Protein AF-A0A846H4C1-F1 (afdb_monomer_lite)

pLDDT: mean 89.59, std 8.02, range [62.09, 98.0]

Organism: NCBI:txid1304833

Structure (mmCIF, N/CA/C/O backbone):
data_AF-A0A846H4C1-F1
#
_entry.id   AF-A0A846H4C1-F1
#
loop_
_atom_site.group_PDB
_atom_site.id
_atom_site.type_symbol
_atom_site.label_atom_id
_atom_site.label_alt_id
_atom_site.label_comp_id
_atom_site.label_asym_id
_atom_site.label_entity_id
_atom_site.label_seq_id
_atom_site.pdbx_PDB_ins_code
_atom_site.Cartn_x
_atom_site.Cartn_y
_atom_site.Cartn_z
_atom_site.occupancy
_atom_site.B_iso_or_equiv
_atom_site.auth_seq_id
_atom_site.auth_comp_id
_atom_site.auth_asym_id
_atom_site.auth_atom_id
_atom_site.pdbx_PDB_model_num
ATOM 1 N N . MET A 1 1 ? 9.271 -22.830 -25.077 1.00 79.56 1 MET A N 1
ATOM 2 C CA . MET A 1 1 ? 9.931 -23.322 -23.833 1.00 79.56 1 MET A CA 1
ATOM 3 C C . MET A 1 1 ? 9.782 -22.227 -22.788 1.00 79.56 1 MET A C 1
ATOM 5 O O . MET A 1 1 ? 9.896 -21.079 -23.173 1.00 79.56 1 MET A O 1
ATOM 9 N N . LYS A 1 2 ? 9.555 -22.520 -21.498 1.00 88.00 2 LYS A N 1
ATOM 10 C CA . LYS A 1 2 ? 9.375 -21.457 -20.482 1.00 88.00 2 LYS A CA 1
ATOM 11 C C . LYS A 1 2 ? 10.607 -20.540 -20.404 1.00 88.00 2 LYS A C 1
ATOM 13 O O . LYS A 1 2 ? 11.694 -21.029 -20.090 1.00 88.00 2 LYS A O 1
ATOM 18 N N . LYS A 1 3 ? 10.438 -19.245 -20.694 1.00 92.31 3 LYS A N 1
ATOM 19 C CA . LYS A 1 3 ? 11.502 -18.229 -20.679 1.00 92.31 3 LYS A CA 1
ATOM 20 C C . LYS A 1 3 ? 11.331 -17.288 -19.484 1.00 92.31 3 LYS A C 1
ATOM 22 O O . LYS A 1 3 ? 10.243 -16.790 -19.218 1.00 92.31 3 LYS A O 1
ATOM 27 N N . ILE A 1 4 ? 12.424 -16.990 -18.782 1.00 93.50 4 ILE A N 1
ATOM 28 C CA . ILE A 1 4 ? 12.428 -16.013 -17.683 1.00 93.50 4 ILE A CA 1
ATOM 29 C C . ILE A 1 4 ? 12.614 -14.604 -18.251 1.00 93.50 4 ILE A C 1
ATOM 31 O O . ILE A 1 4 ? 13.460 -14.402 -19.123 1.00 93.50 4 ILE A O 1
ATOM 35 N N . LEU A 1 5 ? 11.844 -13.634 -17.749 1.00 91.69 5 LEU A N 1
ATOM 36 C CA . LEU A 1 5 ? 12.011 -12.229 -18.124 1.00 91.69 5 LEU A CA 1
ATOM 37 C C . LEU A 1 5 ? 13.418 -11.737 -17.733 1.00 91.69 5 LEU A C 1
ATOM 39 O O . LEU A 1 5 ? 13.808 -11.868 -16.566 1.00 91.69 5 LEU A O 1
ATOM 43 N N . PRO A 1 6 ? 14.194 -11.169 -18.674 1.00 90.31 6 PRO A N 1
ATOM 44 C CA . PRO A 1 6 ? 15.508 -10.629 -18.363 1.00 90.31 6 PRO A CA 1
ATOM 45 C C . PRO A 1 6 ? 15.384 -9.347 -17.529 1.00 90.31 6 PRO A C 1
ATOM 47 O O . PRO A 1 6 ? 14.359 -8.664 -17.532 1.00 90.31 6 PRO A O 1
ATOM 50 N N . LYS A 1 7 ? 16.447 -9.007 -16.793 1.00 90.44 7 LYS A N 1
ATOM 51 C CA . LYS A 1 7 ? 16.537 -7.696 -16.142 1.00 90.44 7 LYS A CA 1
ATOM 52 C C . LYS A 1 7 ? 16.834 -6.650 -17.210 1.00 90.44 7 LYS A C 1
ATOM 54 O O . LYS A 1 7 ? 17.867 -6.754 -17.859 1.00 90.44 7 LYS A O 1
ATOM 59 N N . MET A 1 8 ? 15.957 -5.664 -17.332 1.00 91.25 8 MET A N 1
ATOM 60 C CA . MET A 1 8 ? 16.115 -4.531 -18.241 1.00 91.25 8 MET A CA 1
ATOM 61 C C . MET A 1 8 ? 16.368 -3.259 -17.444 1.00 91.25 8 MET A C 1
ATOM 63 O O . MET A 1 8 ? 15.869 -3.111 -16.322 1.00 91.25 8 MET A O 1
ATOM 67 N N . THR A 1 9 ? 17.158 -2.362 -18.014 1.00 93.38 9 THR A N 1
ATOM 68 C CA . THR A 1 9 ? 17.553 -1.089 -17.400 1.00 93.38 9 THR A CA 1
ATOM 69 C C . THR A 1 9 ? 17.305 0.120 -18.292 1.00 93.38 9 THR A C 1
ATOM 71 O O . THR A 1 9 ? 17.298 1.237 -17.774 1.00 93.38 9 THR A O 1
ATOM 74 N N . THR A 1 10 ? 17.065 -0.091 -19.588 1.00 94.94 10 THR A N 1
ATOM 75 C CA . THR A 1 10 ? 16.736 0.964 -20.552 1.00 94.94 10 THR A CA 1
ATOM 76 C C . THR A 1 10 ? 15.394 0.693 -21.225 1.00 94.94 10 THR A C 1
ATOM 78 O O . THR A 1 10 ? 14.948 -0.452 -21.307 1.00 94.94 10 THR A O 1
ATOM 81 N N . ASP A 1 11 ? 14.755 1.750 -21.724 1.00 93.19 11 ASP A N 1
ATOM 82 C CA . ASP A 1 11 ? 13.496 1.622 -22.465 1.00 93.19 11 ASP A CA 1
ATOM 83 C C . ASP A 1 11 ? 13.708 0.902 -23.811 1.00 93.19 11 ASP A C 1
ATOM 85 O O . ASP A 1 11 ? 12.872 0.103 -24.216 1.00 93.19 11 ASP A O 1
ATOM 89 N N . GLU A 1 12 ? 14.866 1.081 -24.456 1.00 94.50 12 GLU A N 1
ATOM 90 C CA . GLU A 1 12 ? 15.232 0.396 -25.710 1.00 94.50 12 GLU A CA 1
ATOM 91 C C . GLU A 1 12 ? 15.276 -1.138 -25.555 1.00 94.50 12 GLU A C 1
ATOM 93 O O . GLU A 1 12 ? 14.819 -1.873 -26.430 1.00 94.50 12 GLU A O 1
ATOM 98 N N . GLU A 1 13 ? 15.786 -1.640 -24.421 1.00 92.75 13 GLU A N 1
ATOM 99 C CA . GLU A 1 13 ? 15.785 -3.077 -24.102 1.00 92.75 13 GLU A CA 1
ATOM 100 C C . GLU A 1 13 ? 14.361 -3.625 -23.941 1.00 92.75 13 GLU A C 1
ATOM 102 O O . GLU A 1 13 ? 14.090 -4.778 -24.286 1.00 92.75 13 GLU A O 1
ATOM 107 N N . VAL A 1 14 ? 13.454 -2.802 -23.408 1.00 92.75 14 VAL A N 1
ATOM 108 C CA . VAL A 1 14 ? 12.041 -3.153 -23.248 1.00 92.75 14 VAL A CA 1
ATOM 109 C C . VAL A 1 14 ? 11.363 -3.209 -24.610 1.00 92.75 14 VAL A C 1
ATOM 111 O O . VAL A 1 14 ? 10.718 -4.210 -24.910 1.00 92.75 14 VAL A O 1
ATOM 114 N N . GLU A 1 15 ? 11.528 -2.176 -25.437 1.00 94.62 15 GLU A N 1
ATOM 115 C CA . GLU A 1 15 ? 10.930 -2.107 -26.776 1.00 94.62 15 GLU A CA 1
ATOM 116 C C . GLU A 1 15 ? 11.343 -3.307 -27.631 1.00 94.62 15 GLU A C 1
ATOM 118 O O . GLU A 1 15 ? 10.483 -4.004 -28.165 1.00 94.62 15 GLU A O 1
ATOM 123 N N . SER A 1 16 ? 12.636 -3.642 -27.639 1.00 92.94 16 SER A N 1
ATOM 124 C CA . SER A 1 16 ? 13.136 -4.794 -28.390 1.00 92.94 16 SER A CA 1
ATOM 125 C C . SER A 1 16 ? 12.533 -6.130 -27.944 1.00 92.94 16 SER A C 1
ATOM 127 O O . SER A 1 16 ? 12.390 -7.020 -28.777 1.00 92.94 16 SER A O 1
ATOM 129 N N . LEU A 1 17 ? 12.205 -6.313 -26.657 1.00 91.88 17 LEU A N 1
ATOM 130 C CA . LEU A 1 17 ? 11.523 -7.531 -26.202 1.00 91.88 17 LEU A CA 1
ATOM 131 C C . LEU A 1 17 ? 10.051 -7.526 -26.620 1.00 91.88 17 LEU A C 1
ATOM 133 O O . LEU A 1 17 ? 9.508 -8.573 -26.962 1.00 91.88 17 LEU A O 1
ATOM 137 N N . LEU A 1 18 ? 9.394 -6.367 -26.550 1.00 93.19 18 LEU A N 1
ATOM 138 C CA . LEU A 1 18 ? 7.974 -6.233 -26.880 1.00 93.19 18 LEU A CA 1
ATOM 139 C C . LEU A 1 18 ? 7.683 -6.493 -28.365 1.00 93.19 18 LEU A C 1
ATOM 141 O O . LEU A 1 18 ? 6.554 -6.856 -28.691 1.00 93.19 18 LEU A O 1
ATOM 145 N N . ASP A 1 19 ? 8.687 -6.358 -29.230 1.00 95.06 19 ASP A N 1
ATOM 146 C CA . ASP A 1 19 ? 8.608 -6.706 -30.652 1.00 95.06 19 ASP A CA 1
ATOM 147 C C . ASP A 1 19 ? 8.605 -8.229 -30.919 1.00 95.06 19 ASP A C 1
ATOM 149 O O . ASP A 1 19 ? 8.278 -8.667 -32.026 1.00 95.06 19 ASP A O 1
ATOM 153 N N . GLU A 1 20 ? 8.945 -9.060 -29.926 1.00 92.75 20 GLU A N 1
ATOM 154 C CA . GLU A 1 20 ? 8.950 -10.524 -30.034 1.00 92.75 20 GLU A CA 1
ATOM 155 C C . GLU A 1 20 ? 7.641 -11.175 -29.536 1.00 92.75 20 GLU A C 1
ATOM 157 O O . GLU A 1 20 ? 6.852 -10.595 -28.790 1.00 92.75 20 GLU A O 1
ATOM 162 N N . ASP A 1 21 ? 7.408 -12.443 -29.905 1.00 93.56 21 ASP A N 1
ATOM 163 C CA . ASP A 1 21 ? 6.312 -13.237 -29.334 1.00 93.56 21 ASP A CA 1
ATOM 164 C C . ASP A 1 21 ? 6.572 -13.548 -27.849 1.00 93.56 21 ASP A C 1
ATOM 166 O O . ASP A 1 21 ? 7.491 -14.288 -27.478 1.00 93.56 21 ASP A O 1
ATOM 170 N N . LEU A 1 22 ? 5.702 -13.013 -26.992 1.00 93.75 22 LEU A N 1
ATOM 171 C CA . LEU A 1 22 ? 5.811 -13.121 -25.542 1.00 93.75 22 LEU A CA 1
ATOM 172 C C . LEU A 1 22 ? 5.209 -14.408 -24.957 1.00 93.75 22 LEU A C 1
ATOM 174 O O . LEU A 1 22 ? 5.286 -14.608 -23.745 1.00 93.75 22 LEU A O 1
ATOM 178 N N . SER A 1 23 ? 4.627 -15.294 -25.770 1.00 93.94 23 SER A N 1
ATOM 179 C CA . SER A 1 23 ? 3.889 -16.480 -25.302 1.00 93.94 23 SER A CA 1
ATOM 180 C C . SER A 1 23 ? 4.694 -17.356 -24.332 1.00 93.94 23 SER A C 1
ATOM 182 O O . SER A 1 23 ? 4.173 -17.812 -23.314 1.00 93.94 23 SER A O 1
ATOM 184 N N . ASP A 1 24 ? 5.990 -17.531 -24.593 1.00 93.88 24 ASP A N 1
ATOM 185 C CA . ASP A 1 24 ? 6.897 -18.329 -23.757 1.00 93.88 24 ASP A CA 1
ATOM 186 C C . ASP A 1 24 ? 7.230 -17.681 -22.393 1.00 93.88 24 ASP A C 1
ATOM 188 O O . ASP A 1 24 ? 7.733 -18.369 -21.500 1.00 93.88 24 ASP A O 1
ATOM 192 N N . TYR A 1 25 ? 6.934 -16.388 -22.216 1.00 92.94 25 TYR A N 1
ATOM 193 C CA . TYR A 1 25 ? 7.131 -15.628 -20.975 1.00 92.94 25 TYR A CA 1
ATOM 194 C C . TYR A 1 25 ? 5.862 -15.554 -20.106 1.00 92.94 25 TYR A C 1
ATOM 196 O O . TYR A 1 25 ? 5.944 -15.159 -18.938 1.00 92.94 25 TYR A O 1
ATOM 204 N N . LEU A 1 26 ? 4.689 -15.930 -20.634 1.00 91.81 26 LEU A N 1
ATOM 205 C CA . LEU A 1 26 ? 3.399 -15.833 -19.939 1.00 91.81 26 LEU A CA 1
ATOM 206 C C . LEU A 1 26 ? 3.183 -16.992 -18.953 1.00 91.81 26 LEU A C 1
ATOM 208 O O . LEU A 1 26 ? 2.341 -17.868 -19.148 1.00 91.81 26 LEU A O 1
ATOM 212 N N . HIS A 1 27 ? 3.941 -16.998 -17.859 1.00 92.25 27 HIS A N 1
ATOM 213 C CA . HIS 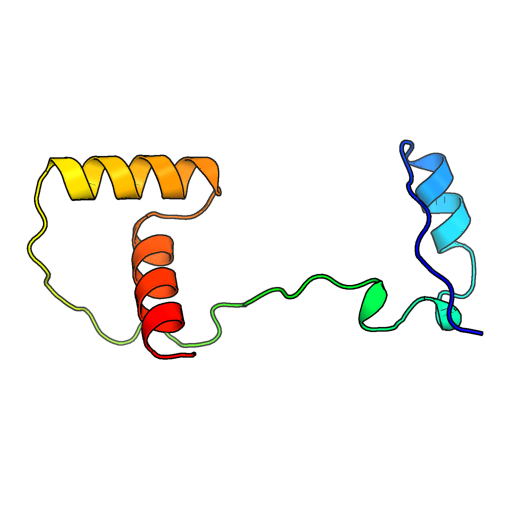A 1 27 ? 3.801 -17.989 -16.794 1.00 92.25 27 HIS A CA 1
ATOM 214 C C . HIS A 1 27 ? 4.065 -17.402 -15.404 1.00 92.25 27 HIS A C 1
ATOM 216 O O . HIS A 1 27 ? 4.767 -16.403 -15.254 1.00 92.25 27 HIS A O 1
ATOM 222 N N . SER A 1 28 ? 3.535 -18.067 -14.372 1.00 88.12 28 SER A N 1
ATOM 223 C CA . SER A 1 28 ? 3.526 -17.609 -12.972 1.00 88.12 28 SER A CA 1
ATOM 224 C C . SER A 1 28 ? 4.871 -17.106 -12.451 1.00 88.12 28 SER A C 1
ATOM 226 O O . SER A 1 28 ? 4.898 -16.134 -11.707 1.00 88.12 28 SER A O 1
ATOM 228 N N . ASP A 1 29 ? 5.975 -17.725 -12.868 1.00 90.38 29 ASP A N 1
ATOM 229 C CA . ASP A 1 29 ? 7.319 -17.407 -12.369 1.00 90.38 29 ASP A CA 1
ATOM 230 C C . ASP A 1 29 ? 7.798 -15.999 -12.782 1.00 90.38 29 ASP A C 1
ATOM 232 O O . ASP A 1 29 ? 8.667 -15.426 -12.129 1.00 90.38 29 ASP A O 1
ATOM 236 N N . ASN A 1 30 ? 7.203 -15.422 -13.835 1.00 91.81 30 ASN A N 1
ATOM 237 C CA . ASN A 1 30 ? 7.480 -14.064 -14.313 1.00 91.81 30 ASN A CA 1
ATOM 238 C C . ASN A 1 30 ? 6.511 -13.015 -13.739 1.00 91.81 30 ASN A C 1
ATOM 240 O O . ASN A 1 30 ? 6.694 -11.818 -13.962 1.00 91.81 30 ASN A O 1
ATOM 244 N N . PHE A 1 31 ? 5.474 -13.432 -13.007 1.00 90.25 31 PHE A N 1
ATOM 245 C CA . PHE A 1 31 ? 4.439 -12.537 -12.501 1.00 90.25 31 PHE A CA 1
ATOM 246 C C . PHE A 1 31 ? 4.568 -12.301 -10.999 1.00 90.25 31 PHE A C 1
ATOM 248 O O . PHE A 1 31 ? 5.054 -13.130 -10.233 1.00 90.25 31 PHE A O 1
ATOM 255 N N . LYS A 1 32 ? 4.096 -11.134 -10.563 1.00 84.38 32 LYS A N 1
ATOM 256 C CA . LYS A 1 32 ? 3.943 -10.805 -9.146 1.00 84.38 32 LYS A CA 1
ATOM 257 C C . LYS A 1 32 ? 2.465 -10.841 -8.807 1.00 84.38 32 LYS A C 1
ATOM 259 O O . LYS A 1 32 ? 1.649 -10.319 -9.562 1.00 84.38 32 LYS A O 1
ATOM 264 N N . LEU A 1 33 ? 2.132 -11.434 -7.664 1.00 79.25 33 LEU A N 1
ATOM 265 C CA . LEU A 1 33 ? 0.767 -11.417 -7.160 1.00 79.25 33 LEU A CA 1
ATOM 266 C C . LEU A 1 33 ? 0.352 -9.963 -6.897 1.00 79.25 33 LEU A C 1
ATOM 268 O O . LEU A 1 33 ? 1.017 -9.247 -6.145 1.00 79.25 33 LEU A O 1
ATOM 272 N N . VAL A 1 34 ? -0.749 -9.540 -7.513 1.00 76.75 34 VAL A N 1
ATOM 273 C CA . VAL A 1 34 ? -1.371 -8.241 -7.260 1.00 76.75 34 VAL A CA 1
ATOM 274 C C . VAL A 1 34 ? -2.765 -8.498 -6.708 1.00 76.75 34 VAL A C 1
ATOM 276 O O . VAL A 1 34 ? -3.597 -9.105 -7.376 1.00 76.75 34 VAL A O 1
ATOM 279 N N . ASN A 1 35 ? -3.022 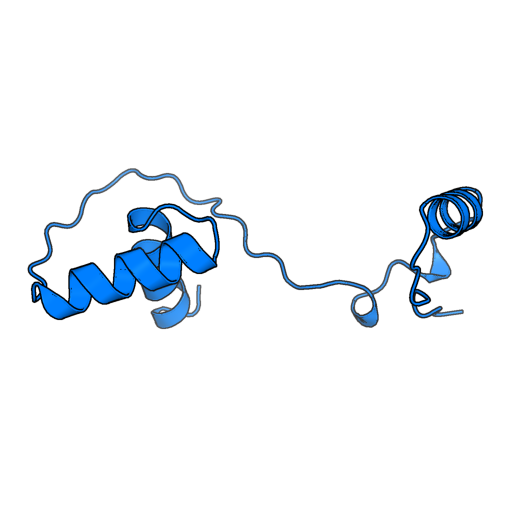-8.015 -5.493 1.00 69.88 35 ASN A N 1
ATOM 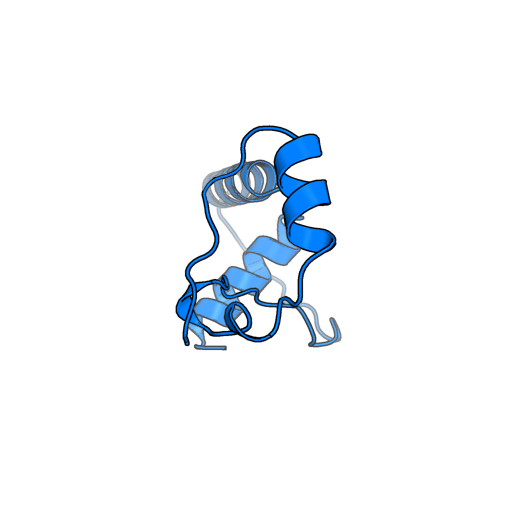280 C CA . ASN A 1 35 ? -4.363 -8.022 -4.919 1.00 69.88 35 ASN A CA 1
ATOM 281 C C . ASN A 1 35 ? -5.077 -6.735 -5.327 1.00 69.88 35 ASN A C 1
ATOM 283 O O . ASN A 1 35 ? -4.635 -5.631 -4.994 1.00 69.88 35 ASN A O 1
ATOM 287 N N . PHE A 1 36 ? -6.193 -6.875 -6.032 1.00 69.56 36 PHE A N 1
ATOM 288 C CA . PHE A 1 36 ? -7.076 -5.758 -6.337 1.00 69.56 36 PHE A CA 1
ATOM 289 C C . PHE A 1 36 ? -8.186 -5.683 -5.278 1.00 69.56 36 PHE A C 1
ATOM 291 O O . PHE A 1 36 ? -8.770 -6.699 -4.906 1.00 69.56 36 PHE A O 1
ATOM 298 N N . GLU A 1 37 ? -8.520 -4.475 -4.812 1.00 67.25 37 GLU A N 1
ATOM 299 C CA . GLU A 1 37 ? -9.752 -4.264 -4.036 1.00 67.25 37 GLU A CA 1
ATOM 300 C C . GLU A 1 37 ? -10.951 -4.380 -4.992 1.00 67.25 37 GLU A C 1
ATOM 302 O O . GLU A 1 37 ? -11.311 -3.401 -5.646 1.00 67.25 37 GLU A O 1
ATOM 307 N N . PHE A 1 38 ? -11.558 -5.563 -5.090 1.00 62.09 38 PHE A N 1
ATOM 308 C CA . PHE A 1 38 ? -12.762 -5.776 -5.905 1.00 62.09 38 PHE A CA 1
ATOM 309 C C . PHE A 1 38 ? -14.069 -5.585 -5.122 1.00 62.09 38 PHE A C 1
ATOM 311 O O . PHE A 1 38 ? -15.116 -5.353 -5.726 1.00 62.09 38 PHE A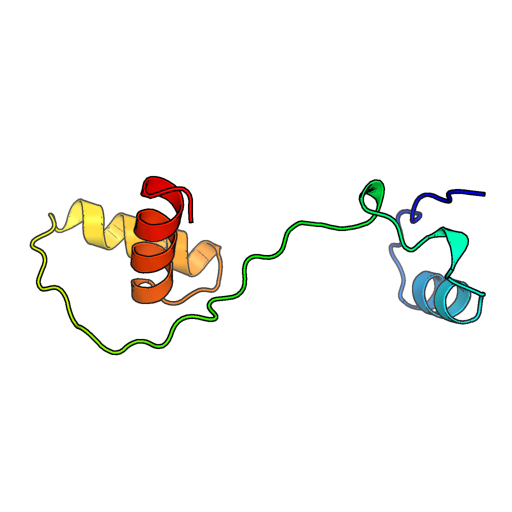 O 1
ATOM 318 N N . LYS A 1 39 ? -14.037 -5.678 -3.785 1.00 69.88 39 LYS A N 1
ATOM 319 C CA . LYS A 1 39 ? -15.251 -5.594 -2.963 1.00 69.88 39 LYS A CA 1
ATOM 320 C C . LYS A 1 39 ? -15.709 -4.133 -2.776 1.00 69.88 39 LYS A C 1
ATOM 322 O O . LYS A 1 39 ? -14.882 -3.260 -2.486 1.00 69.88 39 LYS A O 1
ATOM 327 N N . PRO A 1 40 ? -17.016 -3.840 -2.920 1.00 70.88 40 PRO A N 1
ATOM 328 C CA . PRO A 1 40 ? -17.561 -2.502 -2.702 1.00 70.88 40 PRO A CA 1
ATOM 329 C C . PRO A 1 40 ? -17.437 -2.067 -1.232 1.00 70.88 40 PRO A C 1
ATOM 331 O O . PRO A 1 40 ? -17.474 -2.881 -0.316 1.00 70.88 40 PRO A O 1
ATOM 334 N N . LYS A 1 41 ? -17.295 -0.755 -1.000 1.00 81.06 41 LYS A N 1
ATOM 335 C CA . LYS A 1 41 ? -17.189 -0.142 0.339 1.00 81.06 41 LYS A CA 1
ATOM 336 C C . LYS A 1 41 ? -18.582 0.234 0.855 1.00 81.06 41 LYS A C 1
ATOM 338 O O . LYS A 1 41 ? -18.943 1.407 0.862 1.00 81.06 41 LYS A O 1
ATOM 343 N N . ASP A 1 42 ? -19.373 -0.760 1.223 1.00 85.06 42 ASP A N 1
ATOM 344 C CA . ASP A 1 42 ? -20.804 -0.630 1.532 1.00 85.06 42 ASP A CA 1
ATOM 345 C C . ASP A 1 42 ? -21.122 -0.413 3.025 1.00 85.06 42 ASP A C 1
ATOM 347 O O . ASP A 1 42 ? -22.207 0.067 3.368 1.00 85.06 42 ASP A O 1
ATOM 351 N N . LYS A 1 43 ? -20.184 -0.735 3.926 1.00 87.88 43 LYS A N 1
ATOM 352 C CA . LYS A 1 43 ? -20.334 -0.596 5.384 1.00 87.88 43 LYS A CA 1
ATOM 353 C C . LYS A 1 43 ? -19.154 0.125 6.037 1.00 87.88 43 LYS A C 1
ATOM 355 O O . LYS A 1 43 ? -18.016 0.073 5.572 1.00 87.88 43 LYS A O 1
ATOM 360 N N . THR A 1 44 ? -19.434 0.791 7.158 1.00 87.94 44 THR A N 1
ATOM 361 C CA . THR A 1 44 ? -18.448 1.520 7.969 1.00 87.94 44 THR A CA 1
ATOM 362 C C . THR A 1 44 ? -18.260 0.865 9.331 1.00 87.94 44 THR A C 1
ATOM 364 O O . THR A 1 44 ? -19.239 0.511 9.985 1.00 87.94 44 THR A O 1
ATOM 367 N N . VAL A 1 45 ? -17.013 0.791 9.797 1.00 87.69 45 VAL A N 1
ATOM 368 C CA . VAL A 1 45 ? -16.659 0.375 11.161 1.00 87.69 45 VAL A CA 1
ATOM 369 C C . VAL A 1 45 ? -16.113 1.585 11.919 1.00 87.69 45 VAL A C 1
ATOM 371 O O . VAL A 1 45 ? -15.244 2.289 11.406 1.00 87.69 45 VAL A O 1
ATOM 374 N N . ASN A 1 46 ? -16.598 1.814 13.142 1.00 91.81 46 ASN A N 1
ATOM 375 C CA . ASN A 1 46 ? -16.019 2.786 14.072 1.00 91.81 46 ASN A CA 1
ATOM 376 C C . ASN A 1 46 ? -15.066 2.068 15.033 1.00 91.81 46 ASN A C 1
ATOM 378 O O . ASN A 1 46 ? -15.486 1.184 15.775 1.00 91.81 46 ASN A O 1
ATOM 382 N N . LEU A 1 47 ? -13.790 2.459 15.026 1.00 89.88 47 LEU A N 1
ATOM 383 C CA . LEU A 1 47 ? -12.725 1.818 15.799 1.00 89.88 47 LEU A CA 1
ATOM 384 C C . LEU A 1 47 ? -11.923 2.86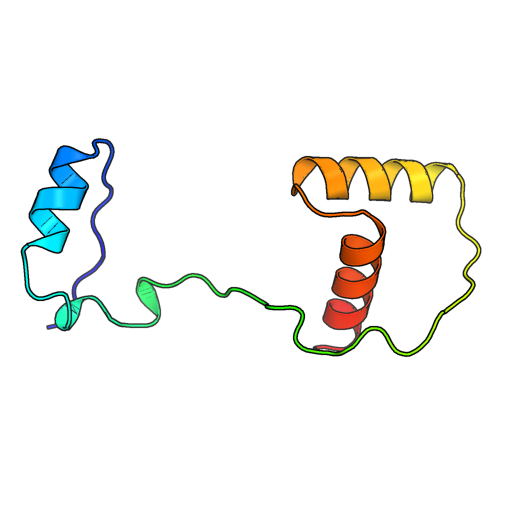8 16.573 1.00 89.88 47 LEU A C 1
ATOM 386 O O . LEU A 1 47 ? -11.542 3.897 16.015 1.00 89.88 47 LEU A O 1
ATOM 390 N N . ARG A 1 48 ? -11.630 2.595 17.849 1.00 95.00 48 ARG A N 1
ATOM 391 C CA . ARG A 1 48 ? -10.688 3.399 18.640 1.00 95.00 48 ARG A CA 1
ATOM 392 C C . ARG A 1 48 ? -9.274 2.854 18.474 1.00 95.00 48 ARG A C 1
ATOM 394 O O . ARG A 1 48 ? -9.060 1.654 18.594 1.00 95.00 48 ARG A O 1
ATOM 401 N N . LEU A 1 49 ? -8.324 3.750 18.235 1.00 93.31 49 LEU A N 1
ATOM 402 C CA . LEU A 1 49 ? -6.898 3.454 18.097 1.00 93.31 49 LEU A CA 1
ATOM 403 C C . LEU A 1 49 ? -6.106 4.405 18.995 1.00 93.31 49 LEU A C 1
ATOM 405 O O . LEU A 1 49 ? -6.552 5.527 19.245 1.00 93.31 49 LEU A O 1
ATOM 409 N N . SER A 1 50 ? -4.926 3.981 19.451 1.00 97.69 50 SER A N 1
ATOM 410 C CA . SER A 1 50 ? -3.985 4.911 20.077 1.00 97.69 50 SER A CA 1
ATOM 411 C C . SER A 1 50 ? -3.458 5.911 19.041 1.00 97.69 50 SER A C 1
ATOM 413 O O . SER A 1 50 ? -3.405 5.626 17.839 1.00 97.69 50 SER A O 1
ATOM 415 N N . GLU A 1 51 ? -3.049 7.093 19.502 1.00 97.44 51 GLU A N 1
ATOM 416 C CA . GLU A 1 51 ? -2.479 8.120 18.624 1.00 97.44 51 GLU A CA 1
ATOM 417 C C . GLU A 1 51 ? -1.213 7.616 17.917 1.00 97.44 51 GLU A C 1
ATOM 419 O O . GLU A 1 51 ? -1.046 7.813 16.711 1.00 97.44 51 GLU A O 1
ATOM 424 N N . GLU A 1 52 ? -0.349 6.920 18.655 1.00 97.94 52 GLU A N 1
ATOM 425 C CA . GLU A 1 52 ? 0.881 6.328 18.133 1.00 97.94 52 GLU A CA 1
ATOM 426 C C . GLU A 1 52 ? 0.589 5.313 17.022 1.00 97.94 52 GLU A C 1
ATOM 428 O O . GLU A 1 52 ? 1.181 5.383 15.945 1.00 97.94 52 GLU A O 1
ATOM 433 N N . MET A 1 53 ? -0.397 4.433 17.222 1.00 96.50 53 MET A N 1
ATOM 434 C CA . MET A 1 53 ? -0.785 3.454 16.208 1.00 96.50 53 MET A CA 1
ATOM 435 C C . MET A 1 53 ? -1.298 4.137 14.938 1.00 96.50 53 MET A C 1
ATOM 437 O O . MET A 1 53 ? -0.904 3.761 13.832 1.00 96.50 53 MET A O 1
ATOM 441 N N . LEU A 1 54 ? -2.132 5.174 15.069 1.00 96.56 54 LEU A N 1
ATOM 442 C CA . LEU A 1 54 ? -2.640 5.907 13.909 1.00 96.56 54 LEU A CA 1
ATOM 443 C C . LEU A 1 54 ? -1.519 6.634 13.148 1.00 96.56 54 LEU A C 1
ATOM 445 O O . LEU A 1 54 ? -1.537 6.658 11.914 1.00 96.56 54 LEU A O 1
ATOM 449 N N . LYS A 1 55 ? -0.535 7.206 13.856 1.00 97.75 55 LYS A N 1
ATOM 450 C CA . LYS A 1 55 ? 0.654 7.819 13.238 1.00 97.75 55 LYS A CA 1
ATOM 451 C C . LYS A 1 55 ? 1.446 6.789 12.436 1.00 97.75 55 LYS A C 1
ATOM 453 O O . LYS A 1 55 ? 1.750 7.038 11.269 1.00 97.75 55 LYS A O 1
ATOM 458 N N . THR A 1 56 ? 1.703 5.621 13.018 1.00 97.69 56 THR A N 1
ATOM 459 C CA . THR A 1 56 ? 2.433 4.533 12.358 1.00 97.69 56 THR A CA 1
ATOM 460 C C . THR A 1 56 ? 1.703 4.039 11.113 1.00 97.69 56 THR A C 1
ATOM 462 O O . THR A 1 56 ? 2.307 3.940 10.047 1.00 97.69 56 THR A O 1
ATOM 465 N N . VAL A 1 57 ? 0.386 3.825 11.195 1.00 96.81 57 VAL A N 1
ATOM 466 C CA . VAL A 1 57 ? -0.435 3.416 10.043 1.00 96.81 57 VAL A CA 1
ATOM 467 C C . VAL A 1 57 ? -0.323 4.419 8.892 1.00 96.81 57 VAL A C 1
ATOM 469 O O . VAL A 1 57 ? -0.107 4.017 7.749 1.00 96.81 57 VAL A O 1
ATOM 472 N N . LYS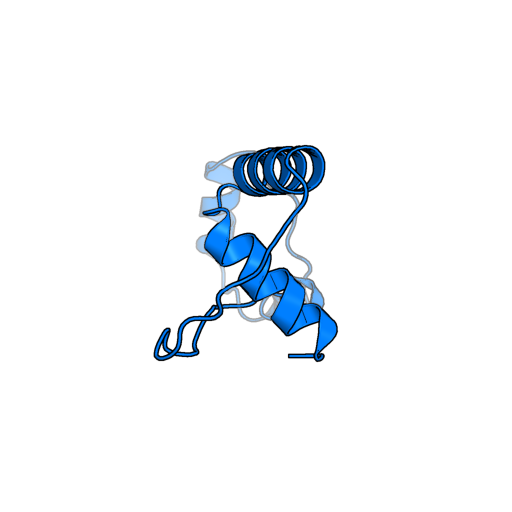 A 1 58 ? -0.416 5.724 9.178 1.00 96.81 58 LYS A N 1
ATOM 473 C CA . LYS A 1 58 ? -0.281 6.775 8.156 1.00 96.81 58 LYS A CA 1
ATOM 474 C C . LYS A 1 58 ? 1.118 6.815 7.537 1.00 96.81 58 LYS A C 1
ATOM 476 O O . LYS A 1 58 ? 1.244 7.041 6.334 1.00 96.81 58 LYS A O 1
ATOM 481 N N . ALA A 1 59 ? 2.163 6.611 8.337 1.00 98.00 59 ALA A N 1
ATOM 482 C CA . ALA A 1 59 ? 3.539 6.594 7.849 1.00 98.00 59 ALA A CA 1
ATOM 483 C C . ALA A 1 59 ? 3.782 5.416 6.893 1.00 98.00 59 ALA A C 1
ATOM 485 O O . ALA A 1 59 ? 4.305 5.611 5.793 1.00 98.00 59 ALA A O 1
ATOM 486 N N . VAL A 1 60 ? 3.341 4.213 7.274 1.00 97.06 60 VAL A N 1
ATOM 487 C CA . VAL A 1 60 ? 3.482 3.009 6.443 1.00 97.06 60 VAL A CA 1
ATOM 488 C C . VAL A 1 60 ? 2.653 3.132 5.165 1.00 97.06 60 VAL A C 1
ATOM 490 O O . VAL A 1 60 ? 3.182 2.918 4.076 1.00 97.06 60 VAL A O 1
ATOM 493 N N . SER A 1 61 ? 1.394 3.571 5.258 1.00 95.81 61 SER A N 1
ATOM 494 C CA . SER A 1 61 ? 0.540 3.713 4.074 1.00 95.81 61 SER A CA 1
ATOM 495 C C . SER A 1 61 ? 1.099 4.728 3.071 1.00 95.81 61 SER A C 1
ATOM 497 O O . SER A 1 61 ? 1.032 4.500 1.866 1.00 95.81 61 SER A O 1
ATOM 499 N N . LYS A 1 62 ? 1.706 5.825 3.555 1.00 96.19 62 LYS A N 1
ATOM 500 C CA . LYS A 1 62 ? 2.374 6.823 2.705 1.00 96.19 62 LYS A CA 1
ATOM 501 C C . LYS A 1 62 ? 3.588 6.236 1.985 1.00 96.19 62 LYS A C 1
ATOM 503 O O . LYS A 1 62 ? 3.760 6.507 0.801 1.00 96.19 62 LYS A O 1
ATOM 508 N N . LYS A 1 63 ? 4.403 5.426 2.671 1.00 96.06 63 LYS A N 1
ATOM 509 C CA . LYS A 1 63 ? 5.556 4.735 2.066 1.00 96.06 63 LYS A CA 1
ATOM 510 C C . LYS A 1 63 ? 5.127 3.780 0.948 1.00 96.06 63 LYS A C 1
ATOM 512 O O . LYS A 1 63 ? 5.849 3.624 -0.027 1.00 96.06 63 LYS A O 1
ATOM 517 N N . GLU A 1 64 ? 3.951 3.178 1.084 1.00 91.12 64 GLU A N 1
ATOM 518 C CA . GLU A 1 64 ? 3.363 2.286 0.081 1.00 91.12 64 GLU A CA 1
ATOM 519 C C . GLU A 1 64 ? 2.531 3.001 -0.998 1.00 91.12 64 GLU A C 1
ATOM 521 O O . GLU A 1 64 ? 2.014 2.349 -1.902 1.00 91.12 64 GLU A O 1
ATOM 526 N N . GLY A 1 65 ? 2.362 4.325 -0.912 1.00 92.31 65 GLY A N 1
ATOM 527 C CA . GLY A 1 65 ? 1.581 5.091 -1.886 1.00 92.31 65 GLY A CA 1
ATOM 528 C C . GLY A 1 65 ? 0.071 4.822 -1.852 1.00 92.31 65 GLY A C 1
ATOM 529 O O . GLY A 1 65 ? -0.612 5.085 -2.838 1.00 92.31 65 GLY A O 1
ATOM 530 N N . ILE A 1 66 ? -0.475 4.315 -0.737 1.00 91.06 66 ILE A N 1
ATOM 531 C CA . ILE A 1 66 ? -1.910 4.018 -0.595 1.00 91.06 66 ILE A CA 1
ATOM 532 C C . ILE A 1 66 ? -2.577 4.853 0.513 1.00 91.06 66 ILE A C 1
ATOM 534 O O . ILE A 1 66 ? -1.947 5.175 1.525 1.00 91.06 66 ILE A O 1
ATOM 538 N N . PRO A 1 67 ? -3.880 5.183 0.391 1.00 93.25 67 PRO A N 1
ATOM 539 C CA . PRO A 1 67 ? -4.623 5.827 1.472 1.00 93.25 67 PRO A CA 1
ATOM 540 C C . PRO A 1 67 ? -4.613 4.989 2.757 1.00 93.25 67 PRO A C 1
ATOM 542 O O . PRO A 1 67 ? -4.813 3.775 2.714 1.00 93.25 67 PRO A O 1
ATOM 545 N N . TYR A 1 68 ? -4.468 5.631 3.919 1.00 94.19 68 TYR A N 1
ATOM 546 C CA . TYR A 1 68 ? -4.376 4.918 5.202 1.00 94.19 68 TYR A CA 1
ATOM 547 C C . TYR A 1 68 ? -5.613 4.049 5.500 1.00 94.19 68 TYR A C 1
ATOM 549 O O . TYR A 1 68 ? -5.486 2.964 6.054 1.00 94.19 68 TYR A O 1
ATOM 557 N N . GLN A 1 69 ? -6.811 4.465 5.072 1.00 91.44 69 GLN A N 1
ATOM 558 C CA . GLN A 1 69 ? -8.028 3.652 5.205 1.00 91.44 69 GLN A CA 1
ATOM 559 C C . GLN A 1 69 ? -7.974 2.370 4.358 1.00 91.44 69 GLN A C 1
ATOM 561 O O . GLN A 1 69 ? -8.441 1.325 4.802 1.00 91.44 69 GLN A O 1
ATOM 566 N N . ARG A 1 70 ? -7.393 2.435 3.148 1.00 90.50 70 ARG A N 1
ATOM 567 C CA . ARG A 1 70 ? -7.140 1.252 2.307 1.00 90.50 70 ARG A CA 1
ATOM 568 C C . ARG A 1 70 ? -6.111 0.340 2.971 1.00 90.50 70 ARG A C 1
ATOM 570 O O . ARG A 1 70 ? -6.314 -0.865 2.992 1.00 90.50 70 ARG A O 1
ATOM 577 N N . TYR A 1 71 ? -5.057 0.903 3.565 1.00 92.44 71 TYR A N 1
ATOM 578 C CA . TYR A 1 71 ? -4.082 0.116 4.324 1.00 92.44 71 TYR A CA 1
ATOM 579 C C . TYR A 1 71 ? -4.744 -0.666 5.471 1.00 92.44 71 TYR A C 1
ATOM 581 O O . TYR A 1 71 ? -4.508 -1.864 5.600 1.00 92.44 71 TYR A O 1
ATOM 589 N N . ILE A 1 72 ? -5.610 -0.015 6.262 1.00 92.69 72 ILE A N 1
ATOM 590 C CA . ILE A 1 72 ? -6.346 -0.671 7.358 1.00 92.69 72 ILE A CA 1
ATOM 591 C C . ILE A 1 72 ? -7.228 -1.803 6.820 1.00 92.69 72 ILE A C 1
ATOM 593 O O . ILE A 1 72 ? -7.186 -2.904 7.361 1.00 92.69 72 ILE A O 1
ATOM 597 N N . ARG A 1 73 ? -7.986 -1.564 5.741 1.00 89.88 73 ARG A N 1
ATOM 598 C CA . ARG A 1 73 ? -8.831 -2.599 5.124 1.00 89.88 73 ARG A CA 1
ATOM 599 C C . ARG A 1 73 ? -8.008 -3.800 4.665 1.00 89.88 73 ARG A C 1
ATOM 601 O O . ARG A 1 73 ? -8.309 -4.914 5.069 1.00 89.88 73 ARG A O 1
ATOM 608 N N . ARG A 1 74 ? -6.924 -3.562 3.923 1.00 89.06 74 ARG A N 1
ATOM 609 C CA . ARG A 1 74 ? -6.024 -4.617 3.437 1.00 89.06 74 ARG A CA 1
ATOM 610 C C . ARG A 1 74 ? -5.395 -5.416 4.583 1.00 89.06 74 ARG A C 1
ATOM 612 O O . ARG A 1 74 ? -5.173 -6.614 4.451 1.00 89.06 74 ARG A O 1
ATOM 619 N N . ALA A 1 75 ? -5.089 -4.770 5.710 1.00 91.12 75 ALA A N 1
ATOM 620 C CA . ALA A 1 75 ? -4.594 -5.465 6.897 1.00 91.12 75 ALA A CA 1
ATOM 621 C C . ALA A 1 75 ? -5.657 -6.402 7.499 1.00 91.12 75 ALA A C 1
ATOM 623 O O . ALA A 1 75 ? -5.320 -7.511 7.909 1.00 91.12 75 ALA A O 1
ATOM 624 N N . ILE A 1 76 ? -6.926 -5.977 7.512 1.00 90.94 76 ILE A N 1
ATOM 625 C CA . ILE A 1 76 ? -8.055 -6.802 7.959 1.00 90.94 76 ILE A CA 1
ATOM 626 C C . ILE A 1 76 ? -8.281 -7.971 6.990 1.00 90.94 76 ILE A C 1
ATOM 628 O O . ILE A 1 76 ? -8.304 -9.108 7.446 1.00 90.94 76 ILE A O 1
ATOM 632 N N . GLU A 1 77 ? -8.360 -7.727 5.680 1.00 87.88 77 GLU A N 1
ATOM 633 C CA . GLU A 1 77 ? -8.500 -8.772 4.643 1.00 87.88 77 GLU A CA 1
ATOM 634 C C . GLU A 1 77 ? -7.409 -9.843 4.785 1.00 87.88 77 GLU A C 1
ATOM 636 O O . GLU A 1 77 ? -7.707 -11.022 4.965 1.00 87.88 77 GLU A O 1
ATOM 641 N N . LYS A 1 78 ? -6.143 -9.415 4.895 1.00 87.38 78 LYS A N 1
ATOM 642 C CA . LYS A 1 78 ? -5.010 -10.323 5.117 1.00 87.38 78 LYS A CA 1
ATOM 643 C C . LYS A 1 78 ? -5.151 -11.148 6.399 1.00 87.38 78 LYS A C 1
ATOM 645 O O . LYS A 1 78 ? -4.738 -12.303 6.422 1.00 87.38 78 LYS A O 1
ATOM 650 N N . SER A 1 79 ? -5.695 -10.568 7.472 1.00 89.62 79 SER A N 1
ATOM 651 C CA . SER A 1 79 ? -5.920 -11.296 8.730 1.00 89.62 79 SER A CA 1
ATOM 652 C C . SER A 1 79 ? -7.044 -12.332 8.632 1.00 89.62 79 SER A C 1
ATOM 654 O O . SER A 1 79 ? -7.018 -13.320 9.360 1.00 89.62 79 SER A O 1
ATOM 656 N N . LEU A 1 80 ? -7.998 -12.122 7.721 1.00 87.94 80 LEU A N 1
ATOM 657 C CA . LEU A 1 80 ? -9.105 -13.037 7.442 1.00 87.94 80 LEU A CA 1
ATOM 658 C C . LEU A 1 80 ? -8.732 -14.126 6.422 1.00 87.94 80 LEU A C 1
ATOM 660 O O . LEU A 1 80 ? -9.506 -15.060 6.231 1.00 87.94 80 LEU A O 1
ATOM 664 N N . GLY A 1 81 ? -7.552 -14.031 5.800 1.00 80.25 81 GLY A N 1
ATOM 665 C CA . GLY A 1 81 ? -7.134 -14.930 4.723 1.00 80.25 81 GLY A CA 1
ATOM 666 C C . GLY A 1 81 ? -7.831 -14.646 3.390 1.00 80.25 81 GLY A C 1
ATOM 667 O O . GLY A 1 81 ? -7.898 -15.546 2.555 1.00 80.25 81 GLY A O 1
ATOM 668 N N . GLU A 1 82 ? -8.357 -13.429 3.215 1.00 63.91 82 GLU A N 1
ATOM 669 C CA . GLU A 1 82 ? -8.930 -12.936 1.954 1.00 63.91 82 GLU A CA 1
ATOM 670 C C . GLU A 1 82 ? -7.885 -12.264 1.050 1.00 63.91 82 GLU A C 1
ATOM 672 O O . GLU A 1 82 ? -6.910 -11.663 1.571 1.00 63.91 82 GLU A O 1
#

Sequence (82 aa):
MKKILPKMTTDEEVESLLDEDLSDYLHSDNFKLVNFEFKPKDKTVNLRLSEEMLKTVKAVSKKEGIPYQRYIRRAIEKSLGE

Foldseek 3Di:
DQDEDDDDDDVVVVVVPVPDDCPSPPDPVNDDDDDDPPDDPPDDDDDDDDPVVLVVLCVVCVVVVHDSVVSVVVVVCVVVVD

Radius of gyration: 19.45 Å; chains: 1; bounding box: 38×31×51 Å

Secondary structure (DSSP, 8-state):
---PPPP--SHHHHHHHHTS--GGG-SGGG--------S-----------HHHHHHHHHHHHHTTS-HHHHHHHHHHHHHT-

InterPro domains:
  IPR010985 Ribbon-helix-helix [SSF47598] (41-80)
  IPR022148 CopG antitoxin [PF12441] (3-78)